Protein AF-A0A484VVX0-F1 (afdb_monomer_lite)

Foldseek 3Di:
DQVQQAVVLVVLLVVLVVCCVVVVDPSVVSLVVSVVPDDSPSHPNVNSVVSSVVVVPDPPPPPD

pLDDT: mean 78.59, std 11.97, range [39.5, 88.31]

Secondary structure (DSSP, 8-state):
--HHHHHHHHHHHHHHHHHHHHH---HHHHHHHHHHHS-GGGS-HHHHHHHHHHHHTS------

Sequence (64 aa):
MKPAARRRARECAVQALYSWQLSQNDIADVEYQFLAEQDVKDVDVLYFRELLAGWRLTPHTSTD

Radius of gyration: 12.39 Å; chains: 1; bounding box: 25×19×42 Å

Structure (mmCIF, N/CA/C/O backbone):
data_AF-A0A484VVX0-F1
#
_entry.id   AF-A0A484VVX0-F1
#
loop_
_atom_site.group_PDB
_atom_site.id
_atom_site.type_symbol
_atom_site.label_atom_id
_atom_site.label_alt_id
_atom_site.label_comp_id
_atom_site.label_asym_id
_atom_site.label_entity_id
_atom_site.label_seq_id
_atom_site.pdbx_PDB_ins_code
_atom_site.Cartn_x
_atom_site.Cartn_y
_atom_site.Cartn_z
_atom_site.occupancy
_atom_site.B_iso_or_equiv
_atom_site.auth_seq_id
_atom_site.auth_comp_id
_atom_site.auth_asym_id
_atom_site.auth_atom_id
_atom_site.pdbx_PDB_model_num
ATOM 1 N N . MET A 1 1 ? 15.507 -9.456 -10.529 1.00 55.78 1 MET A N 1
ATOM 2 C CA . MET A 1 1 ? 14.996 -8.610 -9.422 1.00 55.78 1 MET A CA 1
ATOM 3 C C . MET A 1 1 ? 15.183 -7.152 -9.800 1.00 55.78 1 MET A C 1
ATOM 5 O O . MET A 1 1 ? 16.281 -6.819 -10.216 1.00 55.78 1 MET A O 1
ATOM 9 N N . LYS A 1 2 ? 14.152 -6.302 -9.686 1.00 69.12 2 LYS A N 1
ATOM 10 C CA . LYS A 1 2 ? 14.263 -4.845 -9.886 1.00 69.12 2 LYS A CA 1
ATOM 11 C C . LYS A 1 2 ? 14.496 -4.180 -8.515 1.00 69.12 2 LYS A C 1
ATOM 13 O O . LYS A 1 2 ? 13.537 -4.058 -7.755 1.00 69.12 2 LYS A O 1
ATOM 18 N N . PRO A 1 3 ? 15.729 -3.779 -8.149 1.00 77.19 3 PRO A N 1
ATOM 19 C CA . PRO A 1 3 ? 16.031 -3.283 -6.799 1.00 77.19 3 PRO A CA 1
ATOM 20 C C . PRO A 1 3 ? 15.271 -1.995 -6.461 1.00 77.19 3 PRO A C 1
ATOM 22 O O . PRO A 1 3 ? 14.814 -1.821 -5.335 1.00 77.19 3 PRO A O 1
ATOM 25 N N . ALA A 1 4 ? 15.083 -1.129 -7.461 1.00 81.62 4 ALA A N 1
ATOM 26 C CA . ALA A 1 4 ? 14.345 0.124 -7.328 1.00 81.62 4 ALA A CA 1
ATOM 27 C C . ALA A 1 4 ? 12.873 -0.101 -6.940 1.00 81.62 4 ALA A C 1
ATOM 29 O O . ALA A 1 4 ? 12.374 0.566 -6.037 1.00 81.62 4 ALA A O 1
ATOM 30 N N . ALA A 1 5 ? 12.214 -1.096 -7.545 1.00 82.62 5 ALA A N 1
ATOM 31 C CA . ALA A 1 5 ? 10.810 -1.396 -7.269 1.00 82.62 5 ALA A CA 1
ATOM 32 C C . ALA A 1 5 ? 10.585 -1.955 -5.859 1.00 82.62 5 ALA A C 1
ATOM 34 O O . ALA A 1 5 ? 9.619 -1.597 -5.189 1.00 82.62 5 ALA A O 1
ATOM 35 N N . ARG A 1 6 ? 11.525 -2.773 -5.364 1.00 83.81 6 ARG A N 1
ATOM 36 C CA . ARG A 1 6 ? 11.499 -3.264 -3.978 1.00 83.81 6 ARG A CA 1
ATOM 37 C C . ARG A 1 6 ? 11.775 -2.174 -2.955 1.00 83.81 6 ARG A C 1
ATOM 39 O O . ARG A 1 6 ? 11.197 -2.200 -1.874 1.00 83.81 6 ARG A O 1
ATOM 46 N N . ARG A 1 7 ? 12.670 -1.236 -3.271 1.00 86.06 7 ARG A N 1
ATOM 47 C CA . ARG A 1 7 ? 12.932 -0.092 -2.396 1.00 86.06 7 ARG A CA 1
ATOM 48 C C . ARG A 1 7 ? 11.687 0.780 -2.262 1.00 86.06 7 ARG A C 1
ATOM 50 O O . ARG A 1 7 ? 11.279 1.038 -1.136 1.00 86.06 7 ARG A O 1
ATOM 57 N N . ARG A 1 8 ? 11.040 1.121 -3.383 1.00 84.81 8 ARG A N 1
ATOM 58 C CA . ARG A 1 8 ? 9.764 1.846 -3.353 1.00 84.81 8 ARG A CA 1
ATOM 59 C C . ARG A 1 8 ? 8.687 1.072 -2.596 1.00 84.81 8 ARG A C 1
ATOM 61 O O . ARG A 1 8 ? 8.063 1.645 -1.722 1.00 84.81 8 ARG A O 1
ATOM 68 N N . ALA A 1 9 ? 8.548 -0.237 -2.820 1.00 87.00 9 ALA A N 1
ATOM 69 C CA . ALA A 1 9 ? 7.590 -1.062 -2.074 1.00 87.00 9 ALA A CA 1
ATOM 70 C C . ALA A 1 9 ? 7.779 -0.997 -0.548 1.00 87.00 9 ALA A C 1
ATOM 72 O O . ALA A 1 9 ? 6.794 -1.002 0.184 1.00 87.00 9 ALA A O 1
ATOM 73 N N . ARG A 1 10 ? 9.019 -0.883 -0.054 1.00 86.62 10 ARG A N 1
ATOM 74 C CA . ARG A 1 10 ? 9.287 -0.692 1.381 1.00 86.62 10 ARG A CA 1
ATOM 75 C C . ARG A 1 10 ? 8.909 0.700 1.869 1.00 86.62 10 ARG A C 1
ATOM 77 O O . ARG A 1 10 ? 8.297 0.811 2.923 1.00 86.62 10 ARG A O 1
ATOM 84 N N . GLU A 1 11 ? 9.271 1.739 1.122 1.00 87.12 11 GLU A N 1
ATOM 85 C CA . GLU A 1 11 ? 8.900 3.125 1.445 1.00 87.12 11 GLU A CA 1
ATOM 86 C C . GLU A 1 11 ? 7.367 3.260 1.510 1.00 87.12 11 GLU A C 1
ATOM 88 O O . GLU A 1 11 ? 6.828 3.774 2.490 1.00 87.12 11 GLU A O 1
ATOM 93 N N . CYS A 1 12 ? 6.672 2.664 0.540 1.00 86.06 12 CYS A N 1
ATOM 94 C CA . CYS A 1 12 ? 5.221 2.549 0.494 1.00 86.06 12 CYS A CA 1
ATOM 95 C C . CYS A 1 12 ? 4.641 1.784 1.692 1.00 86.06 12 CYS A C 1
ATOM 97 O O . CYS A 1 12 ? 3.718 2.261 2.347 1.00 86.06 12 CYS A O 1
ATOM 99 N N . ALA A 1 13 ? 5.197 0.610 2.012 1.00 87.00 13 ALA A N 1
ATOM 100 C CA . ALA A 1 13 ? 4.743 -0.205 3.138 1.00 87.00 13 ALA A CA 1
ATOM 101 C C . ALA A 1 13 ? 4.858 0.543 4.471 1.00 87.00 13 ALA A C 1
ATOM 103 O O . ALA A 1 13 ? 3.943 0.480 5.284 1.00 87.00 13 ALA A O 1
ATOM 104 N N . VAL A 1 14 ? 5.942 1.296 4.687 1.00 88.31 14 VAL A N 1
ATOM 105 C CA . VAL A 1 14 ? 6.121 2.105 5.904 1.00 88.31 14 VAL A CA 1
ATOM 106 C C . VAL A 1 14 ? 5.075 3.218 5.992 1.00 88.31 14 VAL A C 1
ATOM 108 O O . VAL A 1 14 ? 4.503 3.427 7.059 1.00 88.31 14 VAL A O 1
ATOM 111 N N . GLN A 1 15 ? 4.782 3.907 4.887 1.00 88.00 15 GLN A N 1
ATOM 112 C CA . GLN A 1 15 ? 3.744 4.946 4.854 1.00 88.00 15 GLN A CA 1
ATOM 113 C C . GLN A 1 15 ? 2.341 4.385 5.118 1.00 88.00 15 GLN A C 1
ATOM 115 O O . GLN A 1 15 ? 1.576 4.969 5.891 1.00 88.00 15 GLN A O 1
ATOM 120 N N . ALA A 1 16 ? 2.016 3.243 4.506 1.00 86.38 16 ALA A N 1
ATOM 121 C CA . ALA A 1 16 ? 0.753 2.549 4.722 1.00 86.38 16 ALA A CA 1
ATOM 122 C C . ALA A 1 16 ? 0.621 2.088 6.182 1.00 86.38 16 ALA A C 1
ATOM 124 O O . ALA A 1 16 ? -0.387 2.367 6.823 1.00 86.38 16 ALA A O 1
ATOM 125 N N . LEU A 1 17 ? 1.663 1.471 6.749 1.00 85.75 17 LEU A N 1
ATOM 126 C CA . LEU A 1 17 ? 1.676 1.041 8.151 1.00 85.75 17 LEU A CA 1
ATOM 127 C C . LEU A 1 17 ? 1.536 2.214 9.123 1.00 85.75 17 LEU A C 1
ATOM 129 O O . LEU A 1 17 ? 0.810 2.102 10.106 1.00 85.75 17 LEU A O 1
ATOM 133 N N . TYR A 1 18 ? 2.185 3.343 8.842 1.00 87.75 18 TYR A N 1
ATOM 134 C CA . TYR A 1 18 ? 2.041 4.546 9.656 1.00 87.75 18 TYR A CA 1
ATOM 135 C C . TYR A 1 18 ? 0.602 5.081 9.626 1.00 87.75 18 TYR A C 1
ATOM 137 O O . TYR A 1 18 ? 0.023 5.365 10.673 1.00 87.75 18 TYR A O 1
ATOM 145 N N . SER A 1 19 ? -0.006 5.154 8.438 1.00 84.19 19 SER A N 1
ATOM 146 C CA . SER A 1 19 ? -1.408 5.574 8.293 1.00 84.19 19 SER A CA 1
ATOM 147 C C . SER A 1 19 ? -2.367 4.600 8.972 1.00 84.19 19 SER A C 1
ATOM 149 O O . SER A 1 19 ? -3.329 5.025 9.606 1.00 84.19 19 SER A O 1
ATOM 151 N N . TRP A 1 20 ? -2.087 3.300 8.898 1.00 86.19 20 TRP A N 1
ATOM 152 C CA . TRP A 1 20 ? -2.851 2.259 9.578 1.00 86.19 20 TRP A CA 1
ATOM 153 C C . TRP A 1 20 ? -2.778 2.393 11.105 1.00 86.19 20 TRP A C 1
ATOM 155 O O . TRP A 1 20 ? -3.814 2.436 11.764 1.00 86.19 20 TRP A O 1
ATOM 165 N N . GLN A 1 21 ? -1.578 2.567 11.666 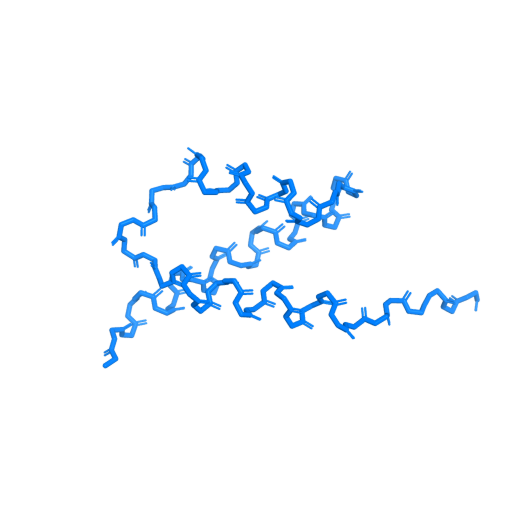1.00 83.44 21 GLN A N 1
ATOM 166 C CA . GLN A 1 21 ? -1.396 2.777 13.107 1.00 83.44 21 GLN A CA 1
ATOM 167 C C . GLN A 1 21 ? -2.072 4.059 13.610 1.00 83.44 21 GLN A C 1
ATOM 169 O O . GLN A 1 21 ? -2.607 4.073 14.716 1.00 83.44 21 GLN A O 1
ATOM 174 N N . LEU A 1 22 ? -2.055 5.132 12.812 1.00 87.94 22 LEU A N 1
ATOM 175 C CA . LEU A 1 22 ? -2.643 6.415 13.194 1.00 87.94 22 LEU A CA 1
ATOM 176 C C . LEU A 1 22 ? -4.174 6.428 13.070 1.00 87.94 22 LEU A C 1
ATOM 178 O O . LEU A 1 22 ? -4.851 6.982 13.932 1.00 87.94 22 LEU A O 1
ATOM 182 N N . SER A 1 23 ? -4.716 5.844 11.999 1.00 83.56 23 SER A N 1
ATOM 183 C CA . SER A 1 23 ? -6.159 5.844 11.722 1.00 83.56 23 SER A CA 1
ATOM 184 C C . SER A 1 23 ? -6.928 4.747 12.455 1.00 83.56 23 SER A C 1
ATOM 186 O O . SER A 1 23 ? -8.135 4.883 12.619 1.00 83.56 23 SER A O 1
ATOM 188 N N . GLN A 1 24 ? -6.248 3.674 12.882 1.00 79.56 24 GLN A N 1
ATOM 189 C CA . GLN A 1 24 ? -6.860 2.452 13.424 1.00 79.56 24 GLN A CA 1
ATOM 190 C C . GLN A 1 24 ? -7.882 1.792 12.478 1.00 79.56 24 GLN A C 1
ATOM 192 O O . GLN A 1 24 ? -8.697 0.978 12.912 1.00 79.56 24 GLN A O 1
ATOM 197 N N . ASN A 1 25 ? -7.839 2.125 11.186 1.00 82.50 25 ASN A N 1
ATOM 198 C CA . ASN A 1 25 ? -8.665 1.488 10.163 1.00 82.50 25 ASN A CA 1
ATOM 199 C C . ASN A 1 25 ? -8.208 0.043 9.911 1.00 82.50 25 ASN A C 1
ATOM 201 O O . ASN A 1 25 ? -7.132 -0.367 10.350 1.00 82.50 25 ASN A O 1
ATOM 205 N N . ASP A 1 26 ? -8.991 -0.744 9.171 1.00 84.56 26 ASP A N 1
ATOM 206 C CA . ASP A 1 26 ? -8.516 -2.053 8.721 1.00 84.56 26 ASP A CA 1
ATOM 207 C C . ASP A 1 26 ? -7.321 -1.866 7.769 1.00 84.56 26 ASP A C 1
ATOM 209 O O . ASP A 1 26 ? -7.300 -0.976 6.914 1.00 84.56 26 ASP A O 1
ATOM 213 N N . ILE A 1 27 ? -6.305 -2.716 7.904 1.00 82.12 27 ILE A N 1
ATOM 214 C CA . ILE A 1 27 ? -5.132 -2.691 7.030 1.00 82.12 27 ILE A CA 1
ATOM 215 C C . ILE A 1 27 ? -5.521 -2.972 5.573 1.00 82.12 27 ILE A C 1
ATOM 217 O O . ILE A 1 27 ? -4.854 -2.483 4.665 1.00 82.12 27 ILE A O 1
ATOM 221 N N . ALA A 1 28 ? -6.620 -3.705 5.349 1.00 85.06 28 ALA A N 1
ATOM 222 C CA . ALA A 1 28 ? -7.193 -3.928 4.024 1.00 85.06 28 ALA A CA 1
ATOM 223 C C . ALA A 1 28 ? -7.749 -2.636 3.396 1.00 85.06 28 ALA A C 1
ATOM 225 O O . ALA A 1 28 ? -7.552 -2.401 2.203 1.00 85.06 28 ALA A O 1
ATOM 226 N N . ASP A 1 29 ? -8.385 -1.776 4.195 1.00 86.81 29 ASP A N 1
ATOM 227 C CA . ASP A 1 29 ? -8.902 -0.486 3.727 1.00 86.81 29 ASP A CA 1
ATOM 228 C C . ASP A 1 29 ? -7.757 0.477 3.415 1.00 86.81 29 ASP A C 1
ATOM 230 O O . ASP A 1 29 ? -7.776 1.161 2.391 1.00 86.81 29 ASP A O 1
ATOM 234 N N . VAL A 1 30 ? -6.721 0.481 4.259 1.00 85.31 30 VAL A N 1
ATOM 235 C CA . VAL A 1 30 ? -5.502 1.262 4.020 1.00 85.31 30 VAL A CA 1
ATOM 236 C C . VAL A 1 30 ? -4.790 0.780 2.761 1.00 85.31 30 VAL A C 1
ATOM 238 O O . VAL A 1 30 ? -4.365 1.606 1.961 1.00 85.31 30 VAL A O 1
ATOM 241 N N . GLU A 1 31 ? -4.692 -0.533 2.532 1.00 85.44 31 GLU A N 1
ATOM 242 C CA . GLU A 1 31 ? -4.142 -1.086 1.290 1.00 85.44 31 GLU A CA 1
ATOM 243 C C . GLU A 1 31 ? -4.940 -0.606 0.072 1.00 85.44 31 GLU A C 1
ATOM 245 O O . GLU A 1 31 ? -4.357 -0.145 -0.910 1.00 85.44 31 GLU A O 1
ATOM 250 N N . TYR A 1 32 ? -6.270 -0.683 0.139 1.00 87.12 32 TYR A N 1
ATOM 251 C CA . TYR A 1 32 ? -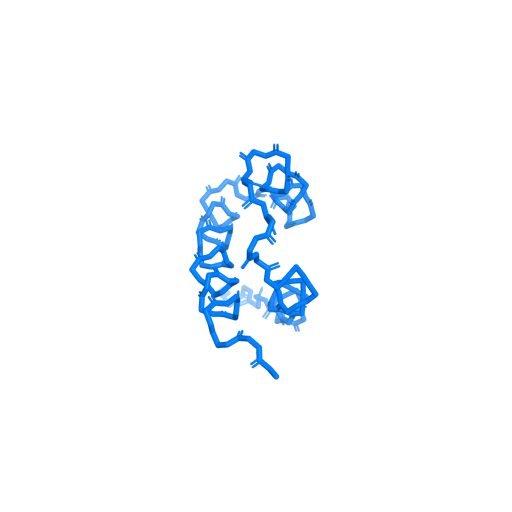7.142 -0.257 -0.949 1.00 87.12 32 TYR A CA 1
ATOM 252 C C . TYR A 1 32 ? -6.987 1.237 -1.257 1.00 87.12 32 TYR A C 1
ATOM 254 O O . TYR A 1 32 ? -6.785 1.605 -2.414 1.00 87.12 32 TYR A O 1
ATOM 262 N N . GLN A 1 33 ? -7.020 2.091 -0.230 1.00 86.50 33 GLN A N 1
ATOM 263 C CA . GLN A 1 33 ? -6.804 3.533 -0.373 1.00 86.50 33 GLN A CA 1
ATOM 264 C C . GLN A 1 33 ? -5.416 3.831 -0.939 1.00 86.50 33 GLN A C 1
ATOM 266 O O . GLN A 1 33 ? -5.276 4.618 -1.871 1.00 86.50 33 GLN A O 1
ATOM 271 N N . PHE A 1 34 ? -4.393 3.135 -0.452 1.00 84.81 34 PHE A N 1
ATOM 272 C CA . PHE A 1 34 ? -3.024 3.309 -0.907 1.00 84.81 34 PHE A CA 1
ATOM 273 C C . PHE A 1 34 ? -2.842 2.942 -2.385 1.00 84.81 34 PHE A C 1
ATOM 275 O O . PHE A 1 34 ? -2.200 3.675 -3.133 1.00 84.81 34 PHE A O 1
ATOM 282 N N . LEU A 1 35 ? -3.428 1.826 -2.828 1.00 82.88 35 LEU A N 1
ATOM 283 C CA . LEU A 1 35 ? -3.399 1.404 -4.231 1.00 82.88 35 LEU A CA 1
ATOM 284 C C . LEU A 1 35 ? -4.242 2.311 -5.141 1.00 82.88 35 LEU A C 1
ATOM 286 O O . LEU A 1 35 ? -3.957 2.395 -6.335 1.00 82.88 35 LEU A O 1
ATOM 290 N N . ALA A 1 36 ? -5.273 2.964 -4.599 1.00 85.94 36 ALA A N 1
ATOM 291 C CA . ALA A 1 36 ? -6.105 3.913 -5.332 1.00 85.94 36 ALA A CA 1
ATOM 292 C C . ALA A 1 36 ? -5.434 5.289 -5.486 1.00 85.94 36 ALA A C 1
ATOM 294 O O . ALA A 1 36 ? -5.576 5.925 -6.530 1.00 85.94 36 ALA A O 1
ATOM 295 N N . GLU A 1 37 ? -4.705 5.749 -4.467 1.00 83.12 37 GLU A N 1
ATOM 296 C CA . GLU A 1 37 ? -4.075 7.074 -4.445 1.00 83.12 37 GLU A CA 1
ATOM 297 C C . GLU A 1 37 ? -2.653 7.086 -5.020 1.00 83.12 37 GLU A C 1
ATOM 299 O O . GLU A 1 37 ? -2.233 8.089 -5.603 1.00 83.12 37 GLU A O 1
ATOM 304 N N . GLN A 1 38 ? -1.890 5.999 -4.865 1.00 75.81 38 GLN A N 1
ATOM 305 C CA . GLN A 1 38 ? -0.468 5.978 -5.201 1.00 75.81 38 GLN A CA 1
ATOM 306 C C . GLN A 1 38 ? -0.181 5.291 -6.546 1.00 75.81 38 GLN A C 1
ATOM 308 O O . GLN A 1 38 ? -0.668 4.199 -6.832 1.00 75.81 38 GLN A O 1
ATOM 313 N N . ASP A 1 39 ? 0.651 5.919 -7.391 1.00 76.00 39 ASP A N 1
ATOM 314 C CA . ASP A 1 39 ? 1.031 5.356 -8.696 1.00 76.00 39 ASP A CA 1
ATOM 315 C C . ASP A 1 39 ? 2.009 4.178 -8.519 1.00 76.00 39 ASP A C 1
ATOM 317 O O . ASP A 1 39 ? 3.231 4.336 -8.449 1.00 76.00 39 ASP A O 1
ATOM 321 N N . VAL A 1 40 ? 1.455 2.967 -8.439 1.00 72.69 40 VAL A N 1
ATOM 322 C CA . VAL A 1 40 ? 2.195 1.718 -8.200 1.00 72.69 40 VAL A CA 1
ATOM 323 C C . VAL A 1 40 ? 2.907 1.143 -9.433 1.00 72.69 40 VAL A C 1
ATOM 325 O O . VAL A 1 40 ? 3.424 0.029 -9.368 1.00 72.69 40 VAL A O 1
ATOM 328 N N . LYS A 1 41 ? 3.001 1.873 -10.555 1.00 74.19 41 LYS A N 1
ATOM 329 C CA . LYS A 1 41 ? 3.637 1.383 -11.804 1.00 74.19 41 LYS A CA 1
ATOM 330 C C . LYS A 1 41 ? 5.073 0.880 -11.636 1.00 74.19 41 LYS A C 1
ATOM 332 O O . LYS A 1 41 ? 5.491 -0.037 -12.340 1.00 74.19 41 LYS A O 1
ATOM 337 N N . ASP A 1 42 ? 5.806 1.452 -10.688 1.00 79.75 42 ASP A N 1
ATOM 338 C CA . ASP A 1 42 ? 7.191 1.085 -10.373 1.00 79.75 42 ASP A CA 1
ATOM 339 C C . ASP A 1 42 ? 7.328 0.402 -9.007 1.00 79.75 42 ASP A C 1
ATOM 341 O O . ASP A 1 42 ? 8.438 0.260 -8.495 1.00 79.75 42 ASP A O 1
ATOM 345 N N . VAL A 1 43 ? 6.218 0.020 -8.381 1.00 80.75 43 VAL A N 1
ATOM 346 C CA . VAL A 1 43 ? 6.200 -0.598 -7.057 1.00 80.75 43 VAL A CA 1
ATOM 347 C C . VAL A 1 43 ? 6.023 -2.100 -7.218 1.00 80.75 43 VAL A C 1
ATOM 349 O O . VAL A 1 43 ? 5.194 -2.577 -7.989 1.00 80.75 43 VAL A O 1
ATOM 352 N N . ASP A 1 44 ? 6.811 -2.872 -6.477 1.00 86.19 44 ASP A N 1
ATOM 353 C CA . ASP A 1 44 ? 6.587 -4.311 -6.358 1.00 86.19 44 ASP A CA 1
ATOM 354 C C . ASP A 1 44 ? 5.373 -4.558 -5.443 1.00 86.19 44 ASP A C 1
ATOM 356 O O . ASP A 1 44 ? 5.513 -4.710 -4.229 1.00 86.19 44 ASP A O 1
ATOM 360 N N . VAL A 1 45 ? 4.168 -4.520 -6.026 1.00 83.62 45 VAL A N 1
ATOM 361 C CA . VAL A 1 45 ? 2.888 -4.662 -5.302 1.00 83.62 45 VAL A CA 1
ATOM 362 C C . VAL A 1 45 ? 2.788 -6.013 -4.593 1.00 83.62 45 VAL A C 1
ATOM 364 O O . VAL A 1 45 ? 2.236 -6.094 -3.497 1.00 83.62 45 VAL A O 1
ATOM 367 N N . LEU A 1 46 ? 3.354 -7.071 -5.184 1.00 85.75 46 LEU A N 1
ATOM 368 C CA . LEU A 1 46 ? 3.382 -8.394 -4.565 1.00 85.75 46 LEU A CA 1
ATOM 369 C C . LEU A 1 46 ? 4.199 -8.349 -3.267 1.00 85.75 46 LEU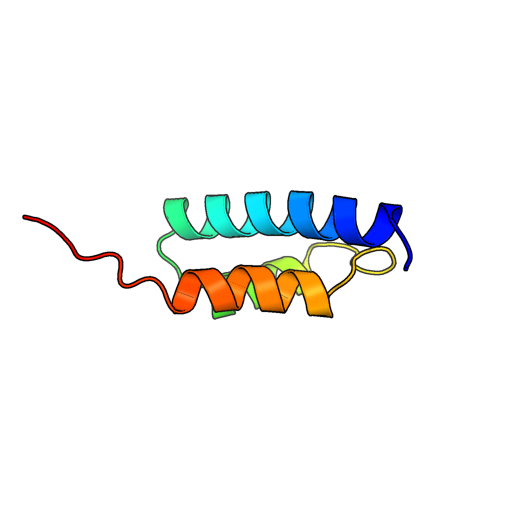 A C 1
ATOM 371 O O . LEU A 1 46 ? 3.709 -8.748 -2.215 1.00 85.75 46 LEU A O 1
ATOM 375 N N . TYR A 1 47 ? 5.403 -7.774 -3.327 1.00 84.75 47 TYR A N 1
ATOM 376 C CA . TYR A 1 47 ? 6.263 -7.628 -2.154 1.00 84.75 47 TYR A CA 1
ATOM 377 C C . TYR A 1 47 ? 5.677 -6.671 -1.100 1.00 84.75 47 TYR A C 1
ATOM 379 O O . TYR A 1 47 ? 5.820 -6.904 0.097 1.00 84.75 47 TYR A O 1
ATOM 387 N N . PHE A 1 48 ? 4.979 -5.612 -1.520 1.00 85.31 48 PHE A N 1
ATOM 388 C CA . PHE A 1 48 ? 4.241 -4.719 -0.619 1.00 85.31 48 PHE A CA 1
ATOM 389 C C . PHE A 1 48 ? 3.136 -5.460 0.152 1.00 85.31 48 PHE A C 1
ATOM 391 O O . PHE A 1 48 ? 3.058 -5.345 1.375 1.00 85.31 48 PHE A O 1
ATOM 398 N N . ARG A 1 49 ? 2.337 -6.284 -0.539 1.00 85.00 49 ARG A N 1
ATOM 399 C CA . ARG A 1 49 ? 1.308 -7.127 0.090 1.00 85.00 49 ARG A CA 1
ATOM 400 C C . ARG A 1 49 ? 1.900 -8.148 1.047 1.00 85.00 49 ARG A C 1
ATOM 402 O O . ARG A 1 49 ? 1.362 -8.334 2.131 1.00 85.00 49 ARG A O 1
ATOM 409 N N . GLU A 1 50 ? 3.011 -8.781 0.678 1.00 86.94 50 GLU A N 1
ATOM 410 C CA . GLU A 1 50 ? 3.725 -9.708 1.564 1.00 86.94 50 GLU A CA 1
ATOM 411 C C . GLU A 1 50 ? 4.183 -9.019 2.859 1.00 86.94 50 GLU A C 1
ATOM 413 O O . GLU A 1 50 ? 4.041 -9.590 3.940 1.00 86.94 50 GLU A O 1
ATOM 418 N N . LEU A 1 51 ? 4.678 -7.777 2.775 1.00 85.00 51 LEU A N 1
ATOM 419 C CA . LEU A 1 51 ? 5.083 -6.992 3.946 1.00 85.00 51 LEU A CA 1
ATOM 420 C C . LEU A 1 51 ? 3.894 -6.655 4.860 1.00 85.00 51 LEU A C 1
ATOM 422 O O . LEU A 1 51 ? 3.995 -6.829 6.075 1.00 85.00 51 LEU A O 1
ATOM 426 N N . LEU A 1 52 ? 2.766 -6.219 4.292 1.00 81.00 52 LEU A N 1
ATOM 427 C CA . LEU A 1 52 ? 1.550 -5.917 5.058 1.00 81.00 52 LEU A CA 1
ATOM 428 C C . LEU A 1 52 ? 0.918 -7.177 5.667 1.00 81.00 52 LEU A C 1
ATOM 430 O O . LEU A 1 52 ? 0.510 -7.178 6.829 1.00 81.00 52 LEU A O 1
ATOM 434 N N . ALA A 1 53 ? 0.879 -8.278 4.915 1.00 82.44 53 ALA A N 1
ATOM 435 C CA . ALA A 1 53 ? 0.368 -9.558 5.396 1.00 82.44 53 ALA A CA 1
ATOM 436 C C . ALA A 1 53 ? 1.242 -10.141 6.518 1.00 82.44 53 ALA A C 1
ATOM 438 O O . ALA A 1 53 ? 0.714 -10.719 7.468 1.00 82.44 53 ALA A O 1
ATOM 439 N N . GLY A 1 54 ? 2.564 -9.950 6.449 1.00 79.12 54 GLY A N 1
ATOM 440 C CA . GLY A 1 54 ? 3.480 -10.315 7.529 1.00 79.12 54 GLY A CA 1
ATOM 441 C C . GLY A 1 54 ? 3.152 -9.598 8.840 1.00 79.12 54 GLY A C 1
ATOM 442 O O . GLY A 1 54 ? 3.177 -10.217 9.901 1.00 79.12 54 GLY A O 1
ATOM 443 N N . TRP A 1 55 ? 2.762 -8.324 8.769 1.00 70.19 55 TRP A N 1
ATOM 444 C CA . TRP A 1 55 ? 2.334 -7.569 9.944 1.00 70.19 55 TRP A CA 1
ATOM 445 C C . TRP A 1 55 ? 0.995 -8.066 10.516 1.00 70.19 55 TRP A C 1
ATOM 447 O O . TRP A 1 55 ? 0.849 -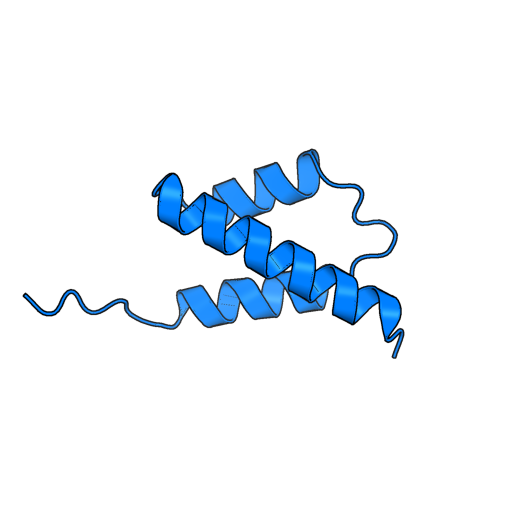8.191 11.732 1.00 70.19 55 TRP A O 1
ATOM 457 N N . ARG A 1 56 ? 0.042 -8.462 9.661 1.00 65.38 56 ARG A N 1
ATOM 458 C CA . ARG A 1 56 ? -1.242 -9.057 10.086 1.00 65.38 56 ARG A CA 1
ATOM 459 C C . ARG A 1 56 ? -1.074 -10.321 10.941 1.00 65.38 56 ARG A C 1
ATOM 461 O O . ARG A 1 56 ? -1.934 -10.617 11.765 1.00 65.38 56 ARG A O 1
ATOM 468 N N . LEU A 1 57 ? 0.014 -11.068 10.748 1.00 62.09 57 LEU A N 1
ATOM 469 C CA . LEU A 1 57 ? 0.316 -12.284 11.511 1.00 62.09 57 LEU A CA 1
ATOM 470 C C . LEU A 1 57 ? 0.988 -12.011 12.858 1.00 62.09 57 LEU A C 1
ATOM 472 O O . LEU A 1 57 ? 1.156 -12.948 13.638 1.00 62.09 57 LEU A O 1
ATOM 476 N N . THR A 1 58 ? 1.354 -10.763 13.155 1.00 58.16 58 THR A N 1
ATOM 477 C CA . THR A 1 58 ? 1.788 -10.398 14.501 1.00 58.16 58 THR A CA 1
ATOM 478 C C . THR A 1 58 ? 0.554 -10.079 15.343 1.00 58.16 58 THR A C 1
ATOM 480 O O . THR A 1 58 ? -0.094 -9.051 15.119 1.00 58.16 58 THR A O 1
ATOM 483 N N . PRO A 1 59 ? 0.169 -10.944 16.303 1.00 51.47 59 PRO A N 1
ATOM 484 C CA . PRO A 1 59 ? -0.752 -10.519 17.333 1.00 51.47 59 PRO A CA 1
ATOM 485 C C . PRO A 1 59 ? -0.037 -9.394 18.075 1.00 51.47 59 PRO A C 1
ATOM 487 O O . PRO A 1 59 ? 0.957 -9.608 18.765 1.00 51.47 59 PRO A O 1
ATOM 490 N N . HIS A 1 60 ? -0.531 -8.178 17.895 1.00 55.66 60 HIS A N 1
ATOM 491 C CA . HIS A 1 60 ? -0.340 -7.100 18.842 1.00 55.66 60 HIS A CA 1
ATOM 492 C C . HIS A 1 60 ? -1.089 -7.564 20.088 1.00 55.66 60 HIS A C 1
ATOM 494 O O . HIS A 1 60 ? -2.260 -7.267 20.297 1.00 55.66 60 HIS A O 1
ATOM 500 N N . THR A 1 61 ? -0.435 -8.431 20.859 1.00 49.91 61 THR A N 1
ATOM 501 C CA . THR A 1 61 ? -0.822 -8.714 22.224 1.00 49.91 61 THR A CA 1
ATOM 502 C C . THR A 1 61 ? -0.817 -7.364 22.916 1.00 49.91 61 THR A C 1
ATOM 504 O O . THR A 1 61 ? 0.253 -6.808 23.166 1.00 49.91 61 THR A O 1
ATOM 507 N N . SER A 1 62 ? -2.008 -6.822 23.169 1.00 46.88 62 SER A N 1
ATOM 508 C CA . SER A 1 62 ? -2.231 -5.950 24.312 1.00 46.88 62 SER A CA 1
ATOM 509 C C . SER A 1 62 ? -1.690 -6.690 25.527 1.00 46.88 62 SER A C 1
ATOM 511 O O . SER A 1 62 ? -2.353 -7.551 26.097 1.00 46.88 62 SER A O 1
ATOM 513 N N . THR A 1 63 ? -0.435 -6.434 25.862 1.00 48.09 63 THR A N 1
ATOM 514 C CA . THR A 1 63 ? -0.014 -6.458 27.252 1.00 48.09 63 THR A CA 1
ATOM 515 C C . THR A 1 63 ? -0.643 -5.226 27.882 1.00 48.09 63 THR A C 1
ATOM 517 O O . T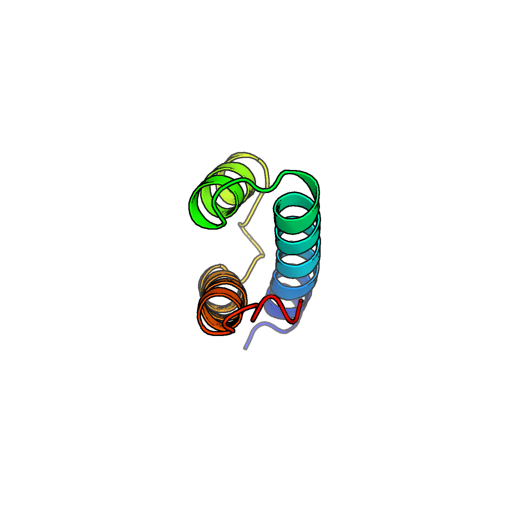HR A 1 63 ? -0.190 -4.108 27.622 1.00 48.09 63 THR A O 1
ATOM 520 N N . ASP A 1 64 ? -1.750 -5.470 28.588 1.00 39.50 64 ASP A N 1
ATOM 521 C CA . ASP A 1 64 ? -2.120 -4.729 29.801 1.00 39.50 64 ASP A CA 1
ATOM 522 C C . ASP A 1 64 ? -0.898 -4.488 30.707 1.00 39.50 64 ASP A C 1
ATOM 524 O O . ASP A 1 64 ? 0.003 -5.367 30.742 1.00 39.50 64 ASP A O 1
#

Organism: Escherichia coli (NCBI:txid562)

InterPro domains:
  IPR035926 NusB-like superfamily [G3DSA:1.10.940.10] (1-58)
  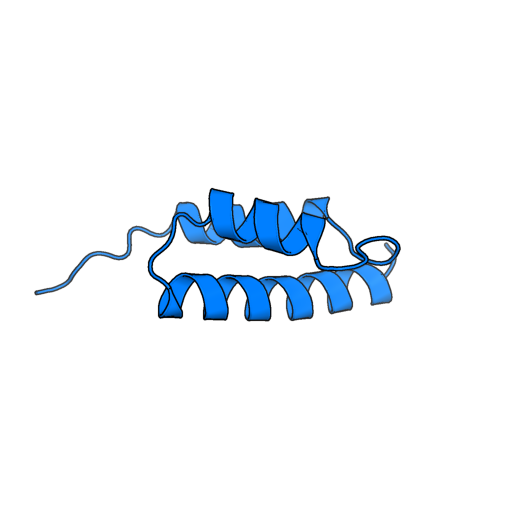IPR035926 NusB-like superfamily [SSF48013] (3-55)